Protein AF-C3YWH2-F1 (afdb_monomer)

Radius of gyration: 11.74 Å; Cα contacts (8 Å, |Δi|>4): 277; chains: 1; bounding box: 30×27×30 Å

Organism: Branchiostoma floridae (NCBI:txid7739)

Sequence (101 aa):
IRLVDGSGGHEGRVEILRNGEWGTICDDSWNLPDAVVACRQLGLPGAVQATHAAHFGQGTGPIWMTEVLCTGTELSLPSCDFTGPNECGHNEDAGVVCVGE

Secondary structure (DSSP, 8-state):
-EEES-SSTTEEEEEEEETTEEEEEB-TT--HHHHHHHHHHTT-S-EEEEE-TTTT----S-EEEEEEE--S--SSGGGSEEE-S-S--GGGB-EEEE---

Mean predicted aligned error: 2.61 Å

Nearest PDB structures (foldseek):
  7c00-assembly1_A  TM=9.813E-01  e=1.057E-15  Homo sapiens
  1by2-assembly1_A  TM=9.833E-01  e=1.116E-14  Homo sapiens
  8wzs-assembly1_A  TM=9.782E-01  e=6.125E-14  Homo sapiens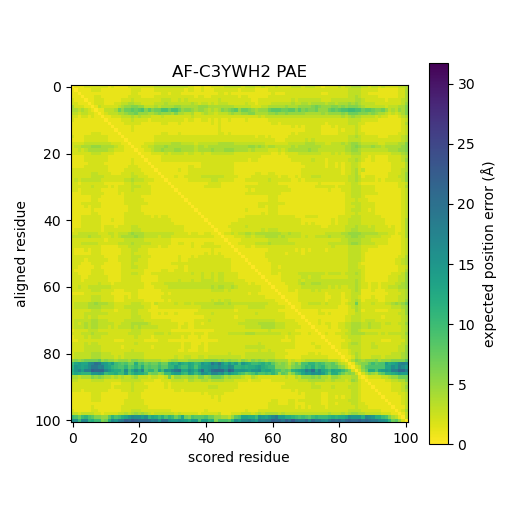
  6san-assembly1_B  TM=9.771E-01  e=5.737E-14  Homo sapiens
  8j8t-assembly2_B  TM=9.786E-01  e=6.540E-14  Homo sapiens

pLDDT: mean 95.89, std 5.8, range [59.12, 98.81]

Structure (mmCIF, N/CA/C/O backbone):
data_AF-C3YWH2-F1
#
_entry.id   AF-C3YWH2-F1
#
loop_
_atom_site.group_PDB
_atom_site.id
_atom_site.type_symbol
_atom_site.label_atom_id
_atom_site.label_alt_id
_atom_site.label_comp_id
_atom_site.label_asym_id
_atom_site.label_entity_id
_atom_site.label_seq_id
_atom_site.pdbx_PDB_ins_code
_atom_site.Cartn_x
_atom_site.Cartn_y
_atom_site.Cartn_z
_atom_site.occupancy
_atom_site.B_iso_or_equiv
_atom_site.auth_seq_id
_atom_site.auth_comp_id
_atom_site.auth_asym_id
_atom_site.auth_atom_id
_atom_site.pdbx_PDB_model_num
ATOM 1 N N . ILE A 1 1 ? -7.208 1.728 -5.363 1.00 97.25 1 ILE A N 1
ATOM 2 C CA . ILE A 1 1 ? -6.555 0.461 -4.957 1.00 97.25 1 ILE A CA 1
ATOM 3 C C . ILE A 1 1 ? -7.633 -0.564 -4.629 1.00 97.25 1 ILE A C 1
ATOM 5 O O . ILE A 1 1 ? -8.798 -0.174 -4.573 1.00 97.25 1 ILE A O 1
ATOM 9 N N . ARG A 1 2 ? -7.276 -1.834 -4.445 1.00 97.94 2 ARG A N 1
ATOM 10 C CA . ARG A 1 2 ? -8.171 -2.881 -3.931 1.00 97.94 2 ARG A CA 1
ATOM 11 C C . ARG A 1 2 ? -7.422 -3.771 -2.940 1.00 97.94 2 ARG A C 1
ATOM 13 O O . ARG A 1 2 ? -6.197 -3.840 -3.012 1.00 97.94 2 ARG A O 1
ATOM 20 N N . LEU A 1 3 ? -8.171 -4.437 -2.064 1.00 98.38 3 LEU A N 1
ATOM 21 C CA . LEU A 1 3 ? -7.662 -5.508 -1.206 1.00 98.38 3 LEU A CA 1
ATOM 22 C C . LEU A 1 3 ? -8.074 -6.852 -1.802 1.00 98.38 3 LEU A C 1
ATOM 24 O O . LEU A 1 3 ? -9.212 -6.996 -2.256 1.00 98.38 3 LEU A O 1
ATOM 28 N N . VAL A 1 4 ? -7.146 -7.803 -1.843 1.00 98.50 4 VAL A N 1
ATOM 29 C CA . VAL A 1 4 ? -7.354 -9.126 -2.451 1.00 98.50 4 VAL A CA 1
ATOM 30 C C . VAL A 1 4 ? -6.945 -10.220 -1.466 1.00 98.50 4 VAL A C 1
ATOM 32 O O . VAL A 1 4 ? -6.032 -10.021 -0.667 1.00 98.50 4 VAL A O 1
ATOM 35 N N . ASP A 1 5 ? -7.644 -11.357 -1.519 1.00 97.88 5 ASP A N 1
ATOM 36 C CA . ASP A 1 5 ? -7.355 -12.586 -0.759 1.00 97.88 5 ASP A CA 1
ATOM 37 C C . ASP A 1 5 ? -7.379 -12.452 0.781 1.00 97.88 5 ASP A C 1
ATOM 39 O O . ASP A 1 5 ? -6.912 -13.332 1.504 1.00 97.88 5 ASP A O 1
ATOM 43 N N . GLY A 1 6 ? -7.980 -11.377 1.298 1.00 96.12 6 GLY A N 1
ATOM 44 C CA . GLY A 1 6 ? -8.367 -11.264 2.705 1.00 96.12 6 GLY A CA 1
ATOM 45 C C . GLY A 1 6 ? -9.647 -12.040 3.030 1.00 96.12 6 GLY A C 1
ATOM 46 O O . GLY A 1 6 ? -10.424 -12.394 2.140 1.00 96.12 6 GLY A O 1
ATOM 47 N N . SER A 1 7 ? -9.913 -12.280 4.319 1.00 94.19 7 SER A N 1
ATOM 48 C CA . SER A 1 7 ? -11.135 -12.979 4.753 1.00 94.19 7 SER A CA 1
ATOM 49 C C . SER A 1 7 ? -12.394 -12.096 4.732 1.00 94.19 7 SER A C 1
ATOM 51 O O . SER A 1 7 ? -13.513 -12.600 4.850 1.00 94.19 7 SER A O 1
ATOM 53 N N . GLY A 1 8 ? -12.231 -10.782 4.533 1.00 91.56 8 GLY A N 1
ATOM 54 C CA . GLY A 1 8 ? -13.309 -9.800 4.445 1.00 91.56 8 GLY A CA 1
ATOM 55 C C . GLY A 1 8 ? -12.868 -8.488 3.789 1.00 91.56 8 GLY A C 1
ATOM 56 O O . GLY A 1 8 ? -11.746 -8.356 3.318 1.00 91.56 8 GLY A O 1
ATOM 57 N N . GLY A 1 9 ? -13.755 -7.488 3.771 1.00 92.31 9 GLY A N 1
ATOM 58 C CA . GLY A 1 9 ? -13.520 -6.205 3.082 1.00 92.31 9 GLY A CA 1
ATOM 59 C C . GLY A 1 9 ? -12.535 -5.241 3.759 1.00 92.31 9 GLY A C 1
ATOM 60 O O . GLY A 1 9 ? -12.333 -4.141 3.254 1.00 92.31 9 GLY A O 1
ATOM 61 N N . HIS A 1 10 ? -11.946 -5.633 4.890 1.00 97.12 10 HIS A N 1
ATOM 62 C CA . HIS A 1 10 ? -11.068 -4.788 5.706 1.00 97.12 10 HIS A CA 1
ATOM 63 C C . HIS A 1 10 ? -9.624 -5.283 5.728 1.00 97.12 10 HIS A C 1
ATOM 65 O O . HIS A 1 10 ? -8.818 -4.754 6.477 1.00 97.12 10 HIS A O 1
ATOM 71 N N . GLU A 1 11 ? -9.273 -6.299 4.950 1.00 98.38 11 GLU A N 1
ATOM 72 C CA . GLU A 1 11 ? -7.915 -6.829 4.931 1.00 98.38 11 GLU A CA 1
ATOM 73 C C . GLU A 1 11 ? -7.594 -7.458 3.579 1.00 98.38 11 GLU A C 1
ATOM 75 O O . GLU A 1 11 ? -8.495 -7.805 2.812 1.00 98.38 11 GLU A O 1
ATOM 80 N N . GLY A 1 12 ? -6.308 -7.581 3.274 1.00 98.62 12 GLY A N 1
ATOM 81 C CA . GLY A 1 12 ? -5.845 -8.245 2.063 1.00 98.62 12 GLY A CA 1
ATOM 82 C C . GLY A 1 12 ? -4.534 -7.684 1.531 1.00 98.62 12 GLY A C 1
ATOM 83 O O . GLY A 1 12 ? -4.012 -6.672 2.013 1.00 98.62 12 GLY A O 1
ATOM 84 N N . ARG A 1 13 ? -4.020 -8.339 0.490 1.00 98.81 13 ARG A N 1
ATOM 85 C CA . ARG A 1 13 ? -2.911 -7.839 -0.329 1.00 98.81 13 ARG A CA 1
ATOM 86 C C . ARG A 1 13 ? -3.331 -6.536 -0.999 1.00 98.81 13 ARG A C 1
ATOM 88 O O . ARG A 1 13 ? -4.440 -6.447 -1.533 1.00 98.81 13 ARG A O 1
ATOM 95 N N . VAL A 1 14 ? -2.452 -5.537 -0.985 1.00 98.62 14 VAL A N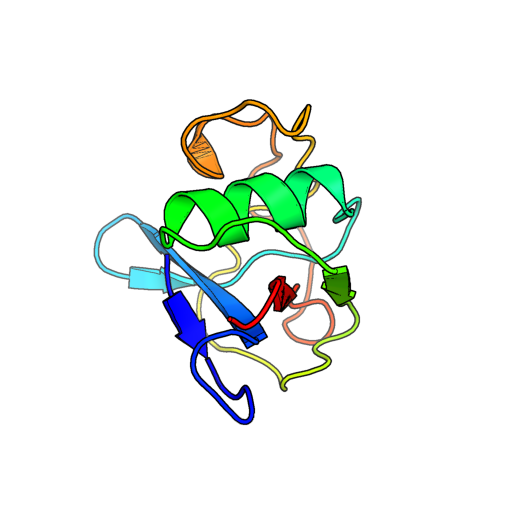 1
ATOM 96 C CA . VAL A 1 14 ? -2.731 -4.245 -1.614 1.00 98.62 14 VAL A CA 1
ATOM 97 C C . VAL A 1 14 ? -2.368 -4.304 -3.089 1.00 98.62 14 VAL A C 1
ATOM 99 O O . VAL A 1 14 ? -1.218 -4.526 -3.456 1.00 98.62 14 VAL A O 1
ATOM 102 N N . GLU A 1 15 ? -3.352 -4.044 -3.945 1.00 98.56 15 GLU A N 1
ATOM 103 C CA . GLU A 1 15 ? -3.136 -3.916 -5.384 1.00 98.56 15 GLU A CA 1
ATOM 104 C C . GLU A 1 15 ? -3.542 -2.528 -5.885 1.00 98.56 15 GLU A C 1
ATOM 106 O O . GLU A 1 15 ? -4.547 -1.934 -5.461 1.00 98.56 15 GLU A O 1
ATOM 111 N N . ILE A 1 16 ? -2.768 -2.007 -6.835 1.00 97.06 16 ILE A N 1
ATOM 112 C CA . ILE A 1 16 ? -2.972 -0.700 -7.453 1.00 97.06 16 ILE A CA 1
ATOM 113 C C . ILE A 1 16 ? -3.118 -0.823 -8.970 1.00 97.06 16 ILE A C 1
ATOM 115 O O . ILE A 1 16 ? -2.398 -1.568 -9.629 1.00 97.06 16 ILE A O 1
ATOM 119 N N . LEU A 1 17 ? -4.082 -0.082 -9.523 1.00 96.12 17 LEU A N 1
ATOM 120 C CA . LEU A 1 17 ? -4.314 -0.000 -10.960 1.00 96.12 17 LEU A CA 1
ATOM 121 C C . LEU A 1 17 ? -3.472 1.139 -11.536 1.00 96.12 17 LEU A C 1
ATOM 123 O O . LEU A 1 17 ? -3.712 2.307 -11.215 1.00 96.12 17 LEU A O 1
ATOM 127 N N . ARG A 1 18 ? -2.526 0.814 -12.416 1.00 92.88 18 ARG A N 1
ATOM 128 C CA . ARG A 1 18 ? -1.696 1.789 -13.130 1.00 92.88 18 ARG A CA 1
ATOM 129 C C . ARG A 1 18 ? -1.616 1.395 -14.597 1.00 92.88 18 ARG A C 1
ATOM 131 O O . ARG A 1 18 ? -1.446 0.230 -14.920 1.00 92.88 18 ARG A O 1
ATOM 138 N N . ASN A 1 19 ? -1.787 2.362 -15.496 1.00 91.88 19 ASN A N 1
ATOM 139 C CA . ASN A 1 19 ? -1.750 2.134 -16.948 1.00 91.88 19 ASN A CA 1
ATOM 140 C C . ASN A 1 19 ? -2.706 1.027 -17.449 1.00 91.88 19 ASN A C 1
ATOM 142 O O . ASN A 1 19 ? -2.427 0.369 -18.445 1.00 91.88 19 ASN A O 1
ATOM 146 N N . GLY A 1 20 ? -3.845 0.834 -16.773 1.00 95.81 20 GLY A N 1
ATOM 147 C CA . GLY A 1 20 ? -4.836 -0.186 -17.133 1.00 95.81 20 GLY A CA 1
ATOM 148 C C . GLY A 1 20 ? -4.527 -1.599 -16.627 1.00 95.81 20 GLY A C 1
ATOM 149 O O . GLY A 1 20 ? -5.319 -2.501 -16.886 1.00 95.81 20 GLY A O 1
ATOM 150 N N . GLU A 1 21 ? -3.441 -1.790 -15.876 1.00 96.81 21 GLU A N 1
ATOM 151 C CA . GLU A 1 21 ? -3.025 -3.082 -15.332 1.00 96.81 21 GLU A CA 1
ATOM 152 C C . GLU A 1 21 ? -2.924 -3.038 -13.800 1.00 96.81 21 GLU A C 1
ATOM 154 O O . GLU A 1 21 ? -2.448 -2.065 -13.203 1.00 96.81 21 GLU A O 1
ATOM 159 N N . TRP A 1 22 ? -3.429 -4.088 -13.153 1.00 98.00 22 TRP A N 1
ATOM 160 C CA . TRP A 1 22 ? -3.292 -4.266 -11.711 1.00 98.00 22 TRP A CA 1
ATOM 161 C C . TRP A 1 22 ? -1.906 -4.807 -11.395 1.00 98.00 22 TRP A C 1
ATOM 163 O O . TRP A 1 22 ? -1.440 -5.730 -12.053 1.00 98.00 22 TRP A O 1
ATOM 173 N N . GLY A 1 23 ? -1.281 -4.242 -10.374 1.00 97.12 23 GLY A N 1
ATOM 174 C CA . GLY A 1 23 ? -0.022 -4.732 -9.837 1.00 97.12 23 GLY A CA 1
ATOM 175 C C . GLY A 1 23 ? 0.038 -4.564 -8.329 1.00 97.12 23 GLY A C 1
ATOM 176 O O . GLY A 1 23 ? -0.836 -3.926 -7.729 1.00 97.12 23 GLY A O 1
ATOM 177 N N . THR A 1 24 ? 1.062 -5.151 -7.729 1.00 97.94 24 THR A N 1
ATOM 178 C CA . THR A 1 24 ? 1.249 -5.209 -6.279 1.00 97.94 24 THR A CA 1
ATOM 179 C C . THR A 1 24 ? 2.205 -4.118 -5.796 1.00 97.94 24 THR A C 1
ATOM 181 O O . THR A 1 24 ? 2.689 -3.289 -6.577 1.00 97.94 24 THR A O 1
ATOM 184 N N . ILE A 1 25 ? 2.418 -4.080 -4.485 1.00 97.75 25 ILE A N 1
ATOM 185 C CA . ILE A 1 25 ? 3.342 -3.177 -3.800 1.00 97.75 25 ILE A CA 1
ATOM 186 C C . ILE A 1 25 ? 4.322 -4.052 -3.026 1.00 97.75 25 ILE A C 1
ATOM 188 O O . ILE A 1 25 ? 3.881 -4.995 -2.373 1.00 97.75 25 ILE A O 1
ATOM 192 N N . CYS A 1 26 ? 5.617 -3.756 -3.108 1.00 97.69 26 CYS A N 1
ATOM 193 C CA . CYS A 1 26 ? 6.619 -4.467 -2.322 1.00 97.69 26 CYS A CA 1
ATOM 194 C C . CYS A 1 26 ? 6.575 -4.040 -0.849 1.00 97.69 26 CYS A C 1
ATOM 196 O O . CYS A 1 26 ? 6.296 -2.882 -0.535 1.00 97.69 26 CYS A O 1
ATOM 198 N N . ASP A 1 27 ? 6.858 -4.976 0.049 1.00 97.56 27 ASP A N 1
ATOM 199 C CA . ASP A 1 27 ? 6.837 -4.774 1.492 1.00 97.56 27 ASP A CA 1
ATOM 200 C C . ASP A 1 27 ? 8.112 -4.131 2.075 1.00 97.56 27 ASP A C 1
ATOM 202 O O . ASP A 1 27 ? 8.140 -3.794 3.264 1.00 97.56 27 ASP A O 1
ATOM 206 N N . ASP A 1 28 ? 9.123 -3.877 1.238 1.00 95.94 28 ASP A N 1
ATOM 207 C CA . ASP A 1 28 ? 10.307 -3.094 1.590 1.00 95.94 28 ASP A CA 1
ATOM 208 C C . ASP A 1 28 ? 9.906 -1.699 2.085 1.00 95.94 28 ASP A C 1
ATOM 210 O O . ASP A 1 28 ? 9.278 -0.908 1.377 1.00 95.94 28 ASP A O 1
ATOM 214 N N . SER A 1 29 ? 10.302 -1.385 3.320 1.00 96.12 29 SER A N 1
ATOM 215 C CA . SER A 1 29 ? 9.916 -0.177 4.073 1.00 96.12 29 SER A CA 1
ATOM 216 C C . SER A 1 29 ? 8.416 -0.003 4.343 1.00 96.12 29 SER A C 1
ATOM 218 O O . SER A 1 29 ? 8.057 0.951 5.035 1.00 96.12 29 SER A O 1
ATOM 220 N N . TRP A 1 30 ? 7.563 -0.928 3.890 1.00 98.31 30 TRP A N 1
ATOM 221 C CA . TRP A 1 30 ? 6.117 -0.876 4.091 1.00 98.31 30 TRP A CA 1
ATOM 222 C C . TRP A 1 30 ? 5.781 -0.880 5.579 1.00 98.31 30 TRP A C 1
ATOM 224 O O . TRP A 1 30 ? 6.187 -1.759 6.331 1.00 98.31 30 TRP A O 1
ATOM 234 N N . ASN A 1 31 ? 5.056 0.118 6.053 1.00 98.56 31 ASN A N 1
ATOM 235 C CA . ASN A 1 31 ? 4.838 0.320 7.477 1.00 98.56 31 ASN A CA 1
ATOM 236 C C . ASN A 1 31 ? 3.425 0.837 7.774 1.00 98.56 31 ASN A C 1
ATOM 238 O O . ASN A 1 31 ? 2.558 0.953 6.905 1.00 98.56 31 ASN A O 1
ATOM 242 N N . LEU A 1 32 ? 3.150 1.079 9.059 1.00 98.69 32 LEU A N 1
ATOM 243 C CA . LEU A 1 32 ? 1.811 1.445 9.513 1.00 98.69 32 LEU A CA 1
ATOM 244 C C . LEU A 1 32 ? 1.297 2.762 8.888 1.00 98.69 32 LEU A C 1
ATOM 246 O O . LEU A 1 32 ? 0.147 2.765 8.454 1.00 98.69 32 LEU A O 1
ATOM 250 N N . PRO A 1 33 ? 2.076 3.859 8.804 1.00 98.75 33 PRO A N 1
ATOM 251 C CA . PRO A 1 33 ? 1.719 5.028 7.995 1.00 98.75 33 PRO A CA 1
ATOM 252 C C . PRO A 1 33 ? 1.262 4.714 6.562 1.00 98.75 33 PRO A C 1
ATOM 254 O O . PRO A 1 33 ? 0.227 5.235 6.138 1.00 98.75 33 PRO A O 1
ATOM 257 N N . ASP A 1 34 ? 1.958 3.830 5.846 1.00 98.75 34 ASP A N 1
ATOM 258 C CA . ASP A 1 34 ? 1.573 3.434 4.482 1.00 98.75 34 ASP A CA 1
ATOM 259 C C . ASP A 1 34 ? 0.235 2.692 4.480 1.00 98.75 34 ASP A C 1
ATOM 261 O O . ASP A 1 34 ? -0.684 3.015 3.720 1.00 98.75 34 ASP A O 1
ATOM 265 N N . ALA A 1 35 ? 0.079 1.749 5.412 1.00 98.69 35 ALA A N 1
ATOM 266 C CA . ALA A 1 35 ? -1.167 1.021 5.602 1.00 98.69 35 ALA A CA 1
ATOM 267 C C . ALA A 1 35 ? -2.336 1.959 5.953 1.00 98.69 35 ALA A C 1
ATOM 269 O O . ALA A 1 35 ? -3.447 1.775 5.454 1.00 98.69 35 ALA A O 1
ATOM 270 N N . VAL A 1 36 ? -2.104 2.996 6.766 1.00 98.69 36 VAL A N 1
ATOM 271 C CA 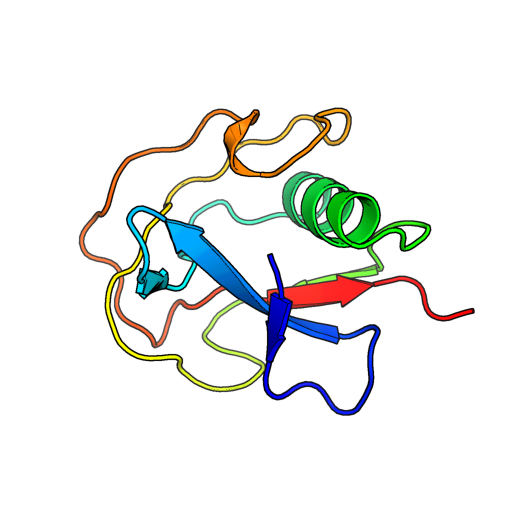. VAL A 1 36 ? -3.113 4.011 7.108 1.00 98.69 36 VAL A CA 1
ATOM 272 C C . VAL A 1 36 ? -3.576 4.752 5.857 1.00 98.69 36 VAL A C 1
ATOM 274 O O . VAL A 1 36 ? -4.785 4.913 5.670 1.00 98.69 36 VAL A O 1
ATOM 277 N N . VAL A 1 37 ? -2.654 5.172 4.986 1.00 98.75 37 VAL A N 1
ATOM 278 C CA . VAL A 1 37 ? -3.005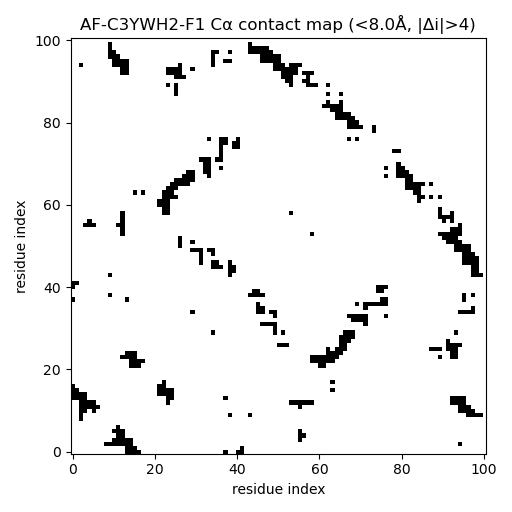 5.816 3.709 1.00 98.75 37 VAL A CA 1
ATOM 279 C C . VAL A 1 37 ? -3.790 4.854 2.820 1.00 98.75 37 VAL A C 1
ATOM 2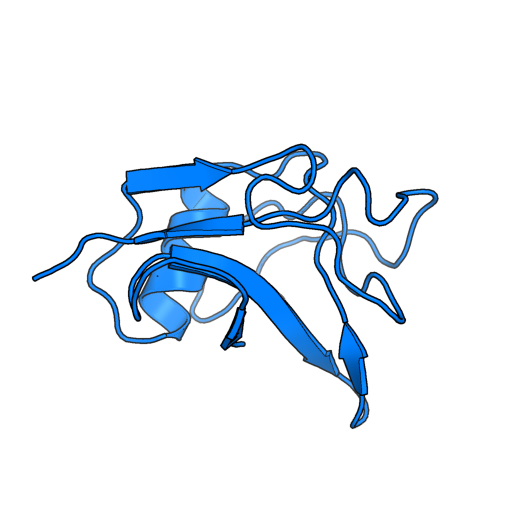81 O O . VAL A 1 37 ? -4.820 5.249 2.273 1.00 98.75 37 VAL A O 1
ATOM 284 N N . ALA A 1 38 ? -3.378 3.586 2.723 1.00 98.50 38 ALA A N 1
ATOM 285 C CA . ALA A 1 38 ? -4.094 2.569 1.952 1.00 98.50 38 ALA A CA 1
ATOM 286 C C . ALA A 1 38 ? -5.541 2.380 2.450 1.00 98.50 38 ALA A C 1
ATOM 288 O O . ALA A 1 38 ? -6.493 2.497 1.676 1.00 98.50 38 ALA A O 1
ATOM 289 N N . CYS A 1 39 ? -5.733 2.155 3.750 1.00 98.50 39 CYS A N 1
ATOM 290 C CA . CYS A 1 39 ? -7.061 1.966 4.334 1.00 98.50 39 CYS A CA 1
ATOM 291 C C . CYS A 1 39 ? -7.942 3.212 4.159 1.00 98.50 39 CYS A C 1
ATOM 293 O O . CYS A 1 39 ? -9.089 3.105 3.724 1.00 98.50 39 CYS A O 1
ATOM 295 N N . ARG A 1 40 ? -7.400 4.413 4.395 1.00 97.94 40 ARG A N 1
ATOM 296 C CA . ARG A 1 40 ? -8.140 5.670 4.194 1.00 97.94 40 ARG A CA 1
ATOM 297 C C . ARG A 1 40 ? -8.501 5.910 2.732 1.00 97.94 40 ARG A C 1
ATOM 299 O O . ARG A 1 40 ? -9.602 6.381 2.455 1.00 97.94 40 ARG A O 1
ATOM 306 N N . GLN A 1 41 ? -7.623 5.554 1.796 1.00 98.00 41 GLN A N 1
ATOM 307 C CA . GLN A 1 41 ? -7.899 5.632 0.359 1.00 98.00 41 GLN A CA 1
ATOM 308 C C . GLN A 1 41 ? -9.080 4.732 -0.053 1.00 98.00 41 GLN A C 1
ATOM 310 O O . GLN A 1 41 ? -9.774 5.036 -1.024 1.00 98.00 41 GLN A O 1
ATOM 315 N N . LEU A 1 42 ? -9.325 3.645 0.682 1.00 97.06 42 LEU A N 1
ATOM 316 C CA . LEU A 1 42 ? -10.477 2.752 0.511 1.00 97.06 42 LEU A CA 1
ATOM 317 C C . LEU A 1 42 ? -11.738 3.228 1.253 1.00 97.06 42 LEU A C 1
ATOM 319 O O . LEU A 1 42 ? -12.770 2.568 1.173 1.00 97.06 42 LEU A O 1
ATOM 323 N N . GLY A 1 43 ? -11.677 4.363 1.955 1.00 96.75 43 GLY A N 1
ATOM 324 C CA . GLY A 1 43 ? -12.778 4.883 2.767 1.00 96.75 43 GLY A CA 1
ATOM 325 C C . GLY A 1 43 ? -12.895 4.239 4.150 1.00 96.75 43 GLY A C 1
ATOM 326 O O . GLY A 1 43 ? -13.909 4.435 4.812 1.00 96.75 43 GLY A O 1
ATOM 327 N N . LEU A 1 44 ? -11.881 3.490 4.592 1.00 96.50 44 LEU A N 1
ATOM 328 C CA . LEU A 1 44 ? -11.850 2.857 5.911 1.00 96.50 44 LEU A CA 1
ATOM 329 C C . LEU A 1 44 ? -11.205 3.792 6.955 1.00 96.50 44 LEU A C 1
ATOM 331 O O . LEU A 1 44 ? -10.361 4.619 6.592 1.00 96.50 44 LEU A O 1
ATOM 335 N N . PRO A 1 45 ? -11.547 3.674 8.254 1.00 95.62 45 PRO A N 1
ATOM 336 C CA . PRO A 1 45 ? -11.117 4.637 9.277 1.00 95.62 45 PRO A CA 1
ATOM 337 C C . PRO A 1 45 ? -9.596 4.734 9.481 1.00 95.62 45 PRO A C 1
ATOM 339 O O . PRO A 1 45 ? -9.083 5.782 9.872 1.00 95.62 45 PRO A O 1
ATOM 342 N N . GLY A 1 46 ? -8.865 3.649 9.222 1.00 96.62 46 GLY A N 1
ATOM 343 C CA . GLY A 1 46 ? -7.417 3.569 9.394 1.00 96.62 46 GLY A CA 1
ATOM 344 C C . GLY A 1 46 ? -6.913 2.132 9.311 1.00 96.62 46 GLY A C 1
ATOM 345 O O . GLY A 1 46 ? -7.661 1.232 8.924 1.00 96.62 46 GLY A O 1
ATOM 346 N N . ALA A 1 47 ? -5.653 1.922 9.692 1.00 98.19 47 ALA A N 1
ATOM 347 C CA . ALA A 1 47 ? -5.009 0.612 9.701 1.00 98.19 47 ALA A CA 1
ATOM 348 C C . ALA A 1 47 ? -4.702 0.126 11.118 1.00 98.19 47 ALA A C 1
ATOM 350 O O . ALA A 1 47 ? -4.320 0.907 11.988 1.00 98.19 47 ALA A O 1
ATOM 351 N N . VAL A 1 48 ? -4.844 -1.182 11.317 1.00 97.88 48 VAL A N 1
ATOM 352 C CA . VAL A 1 48 ? -4.365 -1.915 12.494 1.00 97.88 48 VAL A CA 1
ATOM 353 C C . VAL A 1 48 ? -2.961 -2.452 12.231 1.00 97.88 48 VAL A C 1
ATOM 355 O O . VAL A 1 48 ? -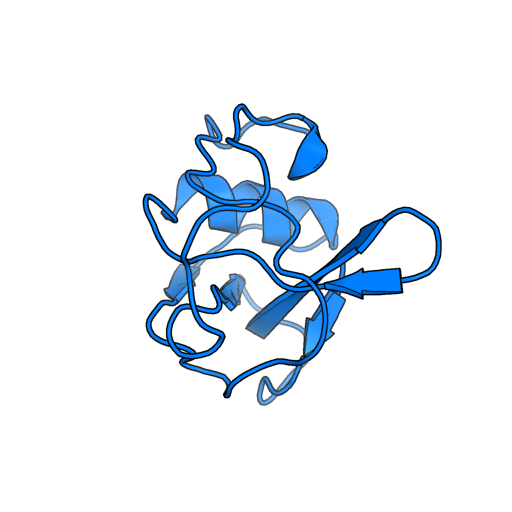2.115 -2.419 13.122 1.00 97.88 48 VAL A O 1
ATOM 358 N N . GLN A 1 49 ? -2.702 -2.935 11.011 1.00 98.38 49 GLN A N 1
ATOM 359 C CA . GLN A 1 49 ? -1.448 -3.601 10.679 1.00 98.38 49 GLN A CA 1
ATOM 360 C C . GLN A 1 49 ? -1.053 -3.404 9.210 1.00 98.38 49 GLN A C 1
ATOM 362 O O . GLN A 1 49 ? -1.891 -3.466 8.311 1.00 98.38 49 GLN A O 1
ATOM 367 N N . ALA A 1 50 ? 0.250 -3.228 8.990 1.00 98.75 50 ALA A N 1
ATOM 368 C CA . ALA A 1 50 ? 0.919 -3.435 7.712 1.00 98.75 50 ALA A CA 1
ATOM 369 C C . ALA A 1 50 ? 1.427 -4.886 7.670 1.00 98.75 50 ALA A C 1
ATOM 371 O O . ALA A 1 50 ? 2.106 -5.328 8.600 1.00 98.75 50 ALA A O 1
ATOM 372 N N . THR A 1 51 ? 1.044 -5.662 6.657 1.00 98.69 51 THR A N 1
ATOM 373 C CA . THR A 1 51 ? 1.463 -7.066 6.523 1.00 98.69 51 THR A CA 1
ATOM 374 C C . THR A 1 51 ? 2.514 -7.215 5.433 1.00 98.69 51 THR A C 1
ATOM 376 O O . THR A 1 51 ? 2.450 -6.526 4.418 1.00 98.69 51 THR A O 1
ATOM 379 N N . HIS A 1 52 ? 3.420 -8.167 5.631 1.00 98.62 52 HIS A N 1
ATOM 380 C CA . HIS A 1 52 ? 4.587 -8.425 4.787 1.00 98.62 52 HIS A CA 1
ATOM 381 C C . HIS A 1 52 ? 4.621 -9.895 4.355 1.00 98.62 52 HIS A C 1
ATOM 383 O O . HIS A 1 52 ? 3.793 -10.698 4.797 1.00 98.62 52 HIS A O 1
ATOM 389 N N . ALA A 1 53 ? 5.617 -10.252 3.556 1.00 98.25 53 ALA A N 1
ATOM 390 C CA . ALA A 1 53 ? 5.947 -11.588 3.096 1.00 98.25 53 ALA A CA 1
ATOM 391 C C . ALA A 1 53 ? 4.755 -12.302 2.444 1.00 98.25 53 ALA A C 1
ATOM 393 O O . ALA A 1 53 ? 4.480 -13.466 2.747 1.00 98.25 53 ALA A O 1
ATOM 394 N N . ALA A 1 54 ? 4.001 -11.574 1.609 1.00 98.31 54 ALA A N 1
ATOM 395 C CA . ALA A 1 54 ? 2.805 -12.076 0.941 1.00 98.31 54 ALA A CA 1
ATOM 396 C C . ALA A 1 54 ? 1.817 -12.748 1.914 1.00 98.31 54 ALA A C 1
ATOM 398 O O . ALA A 1 54 ? 1.301 -13.833 1.645 1.00 98.31 54 ALA A O 1
ATOM 399 N N . HIS A 1 55 ? 1.556 -12.115 3.065 1.00 98.69 55 HIS A N 1
ATOM 400 C CA . HIS A 1 55 ? 0.698 -12.659 4.128 1.00 98.69 55 HIS A CA 1
ATOM 401 C C . HIS A 1 55 ? -0.670 -13.153 3.627 1.00 98.69 55 H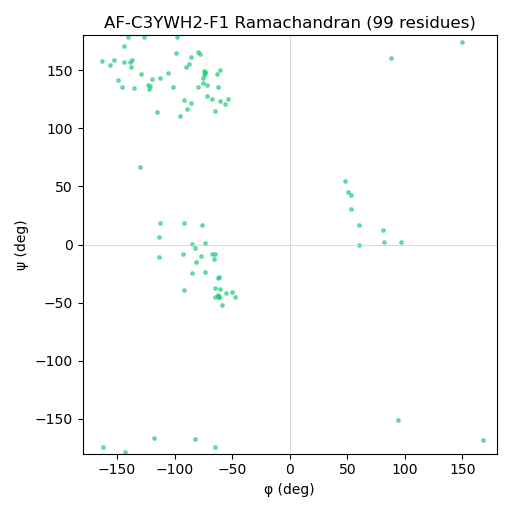IS A C 1
ATOM 403 O O . HIS A 1 55 ? -1.141 -14.209 4.041 1.00 98.69 55 HIS A O 1
ATOM 409 N N . PHE A 1 56 ? -1.283 -12.407 2.704 1.00 98.56 56 PHE A N 1
ATOM 410 C CA . PHE A 1 56 ? -2.561 -12.747 2.066 1.00 98.56 56 PHE A CA 1
ATOM 411 C C . PHE A 1 56 ? -2.385 -13.532 0.756 1.00 98.56 56 PHE A C 1
ATOM 413 O O . PHE A 1 56 ? -3.282 -13.595 -0.074 1.00 98.56 56 PHE A O 1
ATOM 420 N N . GLY A 1 57 ? -1.219 -14.133 0.545 1.00 98.50 57 GLY A N 1
ATOM 421 C CA . GLY A 1 57 ? -0.844 -14.791 -0.696 1.00 98.50 57 GLY A CA 1
ATOM 422 C C . GLY A 1 57 ? -0.202 -13.845 -1.707 1.00 98.50 57 GLY A C 1
ATOM 423 O O . GLY A 1 57 ? -0.340 -12.621 -1.647 1.00 98.50 57 GLY A O 1
ATOM 424 N N . GLN A 1 58 ? 0.509 -14.457 -2.648 1.00 98.56 58 GLN A N 1
ATOM 425 C CA . GLN A 1 58 ? 1.226 -13.776 -3.718 1.00 98.56 58 GLN A CA 1
ATOM 426 C C . GLN A 1 58 ? 0.262 -13.272 -4.793 1.00 98.56 58 GLN A C 1
ATOM 428 O O . GLN A 1 58 ? -0.656 -13.986 -5.203 1.00 98.56 58 GLN A O 1
ATOM 433 N N . GLY A 1 59 ? 0.506 -12.066 -5.284 1.00 97.75 59 GLY A N 1
ATOM 434 C CA . GLY A 1 59 ? -0.116 -11.540 -6.483 1.00 97.75 59 GLY A CA 1
ATOM 435 C C . GLY A 1 59 ? 0.574 -12.022 -7.756 1.00 97.75 59 GLY A C 1
ATOM 436 O O . GLY A 1 59 ? 1.368 -12.966 -7.777 1.00 97.75 59 GLY A O 1
ATOM 437 N N . THR A 1 60 ? 0.219 -11.361 -8.851 1.00 96.44 60 THR A N 1
ATOM 438 C CA . THR A 1 60 ? 0.767 -11.609 -10.185 1.00 96.44 60 THR A CA 1
ATOM 439 C C . THR A 1 60 ? 0.895 -10.295 -10.940 1.00 96.44 60 THR A C 1
ATOM 441 O O . THR A 1 60 ? 0.105 -9.381 -10.701 1.00 96.44 60 THR A O 1
ATOM 444 N N . GLY A 1 61 ? 1.781 -10.252 -11.932 1.00 94.94 61 GLY A N 1
ATOM 445 C CA . GLY A 1 61 ? 1.936 -9.096 -12.811 1.00 94.94 61 GLY A CA 1
ATOM 446 C C . GLY A 1 61 ? 3.033 -8.151 -12.314 1.00 94.94 61 GLY A C 1
ATOM 447 O O . GLY A 1 61 ? 4.012 -8.611 -11.733 1.00 94.94 61 GLY A O 1
ATOM 448 N N . PRO A 1 62 ? 2.935 -6.843 -12.590 1.00 95.81 62 PRO A N 1
ATOM 449 C CA . PRO A 1 62 ? 3.955 -5.888 -12.182 1.00 95.81 62 PRO A CA 1
ATOM 450 C C . PRO A 1 62 ? 3.905 -5.595 -10.677 1.00 95.81 62 PRO A C 1
ATOM 452 O O . PRO A 1 62 ? 2.834 -5.540 -10.072 1.00 95.81 62 PRO A O 1
ATOM 455 N N . ILE A 1 63 ? 5.067 -5.295 -10.100 1.00 96.44 63 ILE A N 1
ATOM 456 C CA . ILE A 1 63 ? 5.183 -4.632 -8.798 1.00 96.44 63 ILE A CA 1
ATOM 457 C C . ILE A 1 63 ? 5.348 -3.138 -9.082 1.00 96.44 63 ILE A C 1
ATOM 459 O O . ILE A 1 63 ? 6.340 -2.708 -9.672 1.00 96.44 63 ILE A O 1
ATOM 463 N N . TRP A 1 64 ? 4.332 -2.339 -8.759 1.00 96.06 64 TRP A N 1
ATOM 464 C CA . TRP A 1 64 ? 4.257 -0.946 -9.216 1.00 96.06 64 TRP A CA 1
ATOM 465 C C . TRP A 1 64 ? 5.005 0.046 -8.335 1.00 96.06 64 TRP A C 1
ATOM 467 O O . TRP A 1 64 ? 5.317 1.149 -8.800 1.00 96.06 64 TRP A O 1
ATOM 477 N N . MET A 1 65 ? 5.198 -0.304 -7.068 1.00 95.69 65 MET A N 1
ATOM 478 C CA . MET A 1 65 ? 5.715 0.584 -6.035 1.00 95.69 65 MET A CA 1
ATOM 479 C C . MET A 1 65 ? 6.577 -0.219 -5.064 1.00 95.69 65 MET A C 1
ATOM 481 O O . MET A 1 65 ? 6.148 -1.284 -4.616 1.00 95.69 65 MET A O 1
ATOM 485 N N . THR A 1 66 ? 7.732 0.337 -4.709 1.00 95.38 66 THR A N 1
ATOM 486 C CA . THR A 1 66 ? 8.622 -0.195 -3.672 1.00 95.38 66 THR A CA 1
ATOM 487 C C . THR A 1 66 ? 9.148 0.942 -2.794 1.00 95.38 66 THR A C 1
ATOM 489 O O . THR A 1 66 ? 9.120 2.096 -3.221 1.00 95.38 66 THR A O 1
ATOM 492 N N . GLU A 1 67 ? 9.610 0.644 -1.574 1.00 95.19 67 GLU A N 1
ATOM 493 C CA . GLU A 1 67 ? 10.058 1.633 -0.585 1.00 95.19 67 GLU A CA 1
ATOM 494 C C . GLU A 1 67 ? 9.035 2.762 -0.439 1.00 95.19 67 GLU A C 1
ATOM 496 O O . GLU A 1 67 ? 9.338 3.932 -0.663 1.00 95.19 67 GLU A O 1
ATOM 501 N N . VAL A 1 68 ? 7.781 2.400 -0.158 1.00 97.19 68 VAL A N 1
ATOM 502 C CA . VAL A 1 68 ? 6.722 3.390 0.063 1.00 97.19 68 VAL A CA 1
ATOM 503 C C . VAL A 1 68 ? 6.971 4.063 1.412 1.00 97.19 68 VAL A C 1
ATOM 505 O O . VAL A 1 68 ? 7.190 3.389 2.412 1.00 97.19 68 VAL A O 1
ATOM 508 N N . LEU A 1 69 ? 6.996 5.395 1.416 1.00 97.56 69 LEU A N 1
ATOM 509 C CA . LEU A 1 69 ? 7.356 6.221 2.567 1.00 97.56 69 LEU A CA 1
ATOM 510 C C . LEU A 1 69 ? 6.292 7.298 2.797 1.00 97.56 69 LEU A C 1
ATOM 512 O O . LEU A 1 69 ? 6.523 8.496 2.619 1.00 97.56 69 LEU A O 1
ATOM 516 N N . CYS A 1 70 ? 5.095 6.873 3.178 1.00 98.38 70 CYS A N 1
ATOM 517 C CA . CYS A 1 70 ? 4.024 7.772 3.572 1.00 98.38 70 CYS A CA 1
ATOM 518 C C . CYS A 1 70 ? 4.288 8.385 4.957 1.00 98.38 70 CYS 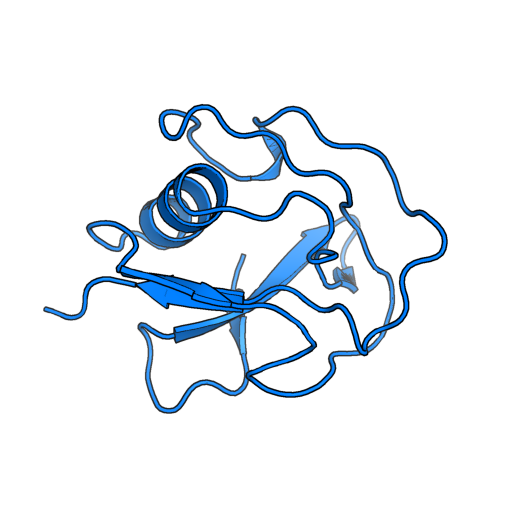A C 1
ATOM 520 O O . CYS A 1 70 ? 4.792 7.753 5.886 1.00 98.38 70 CYS A O 1
ATOM 522 N N . THR A 1 71 ? 3.836 9.620 5.142 1.00 97.88 71 THR A N 1
ATOM 523 C CA . THR A 1 71 ? 3.716 10.275 6.453 1.00 97.88 71 THR A CA 1
ATOM 524 C C . THR A 1 71 ? 2.446 9.860 7.203 1.00 97.88 71 THR A C 1
ATOM 526 O O . THR A 1 71 ? 2.329 10.109 8.403 1.00 97.88 71 THR A O 1
ATOM 529 N N . GLY A 1 72 ? 1.481 9.241 6.512 1.00 96.88 72 GLY A N 1
ATOM 530 C CA . GLY A 1 72 ? 0.180 8.826 7.052 1.00 96.88 72 GLY A CA 1
ATOM 531 C C . GLY A 1 72 ? -0.948 9.833 6.791 1.00 96.88 72 GLY A C 1
ATOM 532 O O . GLY A 1 72 ? -2.085 9.643 7.241 1.00 96.88 72 GLY A O 1
ATOM 533 N N . THR A 1 73 ? -0.650 10.929 6.091 1.00 97.62 73 THR A N 1
ATOM 534 C CA . THR A 1 73 ? -1.581 12.049 5.860 1.00 97.62 73 THR A CA 1
ATOM 535 C C . THR A 1 73 ? -1.985 12.218 4.401 1.00 97.62 73 THR A C 1
ATOM 537 O O . THR A 1 73 ? -2.927 12.955 4.103 1.00 97.62 73 THR A O 1
ATOM 540 N N . GLU A 1 74 ? -1.306 11.509 3.509 1.00 98.56 74 GLU A N 1
ATOM 541 C CA . GLU A 1 74 ? -1.511 11.521 2.075 1.00 98.56 74 GLU A CA 1
ATOM 542 C C . GLU A 1 74 ? -2.924 11.058 1.705 1.00 98.56 74 GLU A C 1
ATOM 544 O O . GLU A 1 74 ? -3.546 10.237 2.382 1.00 98.56 74 GLU A O 1
ATOM 549 N N . LEU A 1 75 ? -3.443 11.582 0.591 1.00 96.50 75 LEU A N 1
ATOM 550 C CA . LEU A 1 75 ? -4.772 11.208 0.093 1.00 96.50 75 LEU A CA 1
ATOM 551 C C . LEU A 1 75 ? -4.796 9.809 -0.537 1.00 96.50 75 LEU A C 1
ATOM 553 O O . LEU A 1 75 ? -5.860 9.204 -0.658 1.00 96.50 75 LEU A O 1
ATOM 557 N N . SER A 1 76 ? -3.645 9.325 -1.005 1.00 97.75 76 SER A N 1
ATOM 558 C CA . SER A 1 76 ? -3.517 8.045 -1.697 1.00 97.75 76 SER A CA 1
ATOM 559 C C . SER A 1 76 ? -2.066 7.581 -1.728 1.00 97.75 76 SER A C 1
ATOM 561 O O . SER A 1 76 ? -1.166 8.416 -1.663 1.00 97.75 76 SER A O 1
ATOM 563 N N . LEU A 1 77 ? -1.839 6.277 -1.908 1.00 97.81 77 LEU A N 1
ATOM 564 C CA . LEU A 1 77 ? -0.485 5.710 -1.977 1.00 97.81 77 LEU A CA 1
ATOM 565 C C . LEU A 1 77 ? 0.404 6.367 -3.053 1.00 97.81 77 LEU A C 1
ATOM 567 O O . LEU A 1 77 ? 1.545 6.690 -2.742 1.00 97.81 77 LEU A O 1
ATOM 571 N N . PRO A 1 78 ? -0.080 6.682 -4.277 1.00 95.88 78 PRO A N 1
ATOM 572 C CA . PRO A 1 78 ? 0.730 7.402 -5.269 1.00 95.88 78 PRO A CA 1
ATOM 573 C C . PRO A 1 78 ? 1.125 8.834 -4.891 1.00 95.88 78 PRO A C 1
ATOM 575 O O . PRO A 1 78 ? 1.842 9.472 -5.656 1.00 95.88 78 PRO A O 1
ATOM 578 N N . SER A 1 79 ? 0.591 9.378 -3.794 1.00 97.44 79 SER A N 1
ATOM 579 C CA . SER A 1 79 ? 0.955 10.699 -3.271 1.00 97.44 79 SER A CA 1
ATOM 580 C C . SER A 1 79 ? 2.069 10.641 -2.223 1.00 97.44 79 SER A C 1
ATOM 582 O O . SER A 1 79 ? 2.536 11.701 -1.818 1.00 97.44 79 SER A O 1
ATOM 584 N N . CYS A 1 80 ? 2.463 9.447 -1.778 1.00 97.25 80 CYS A N 1
ATOM 585 C CA . CYS A 1 80 ? 3.630 9.251 -0.925 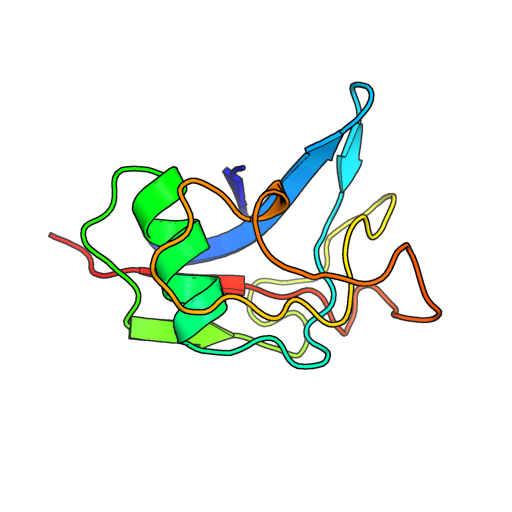1.00 97.25 80 CYS A CA 1
ATOM 586 C C . CYS A 1 80 ? 4.912 9.282 -1.765 1.00 97.25 80 CYS A C 1
ATOM 588 O O . CYS A 1 80 ? 4.856 9.146 -2.990 1.00 97.25 80 CYS A O 1
ATOM 590 N N . ASP A 1 81 ? 6.064 9.411 -1.110 1.00 96.88 81 ASP A N 1
ATOM 591 C CA . ASP A 1 81 ? 7.333 9.094 -1.758 1.00 96.88 81 ASP A CA 1
ATOM 592 C C . ASP A 1 81 ? 7.440 7.572 -1.910 1.00 96.88 81 ASP A C 1
ATOM 594 O O . ASP A 1 81 ? 7.057 6.814 -1.019 1.00 96.88 81 ASP A O 1
ATOM 598 N N . PHE A 1 82 ? 7.903 7.117 -3.070 1.00 95.12 82 PHE A N 1
ATOM 599 C CA . PHE A 1 82 ? 8.166 5.708 -3.345 1.00 95.12 82 PHE A CA 1
ATOM 600 C C . PHE A 1 82 ? 9.189 5.586 -4.471 1.00 95.12 82 PHE A C 1
ATOM 602 O O . PHE A 1 82 ? 9.317 6.470 -5.327 1.00 95.12 82 PHE A O 1
ATOM 609 N N . THR A 1 83 ? 9.905 4.471 -4.497 1.00 90.69 83 THR A N 1
ATOM 610 C CA . THR A 1 83 ? 10.761 4.105 -5.624 1.00 90.69 83 THR A CA 1
ATOM 611 C C . THR A 1 83 ? 9.963 3.336 -6.677 1.00 90.69 83 THR A C 1
ATOM 613 O O . THR A 1 83 ? 8.907 2.759 -6.414 1.00 90.69 83 THR A O 1
ATOM 616 N N . GLY A 1 84 ? 10.436 3.381 -7.925 1.00 77.38 84 GLY A N 1
ATOM 617 C CA . GLY A 1 84 ? 9.833 2.613 -9.014 1.00 77.38 84 GLY A CA 1
ATOM 618 C C . GLY A 1 84 ? 9.971 1.094 -8.820 1.00 77.38 84 GLY A C 1
ATOM 619 O O . GLY A 1 84 ? 10.486 0.646 -7.800 1.00 77.38 84 GLY A O 1
ATOM 620 N N . PRO A 1 85 ? 9.555 0.297 -9.819 1.00 73.88 85 PRO A N 1
ATOM 621 C CA . PRO A 1 85 ? 9.720 -1.154 -9.775 1.00 73.88 85 PRO A CA 1
ATOM 622 C C . PRO A 1 85 ? 11.189 -1.522 -9.510 1.00 73.88 85 PRO A C 1
ATOM 624 O O . PRO A 1 85 ? 12.072 -1.059 -10.238 1.00 73.88 85 PRO A O 1
ATOM 627 N N . ASN A 1 86 ? 11.448 -2.328 -8.481 1.00 75.94 86 ASN A N 1
ATOM 628 C CA . ASN A 1 86 ? 12.777 -2.826 -8.105 1.00 75.94 86 ASN A CA 1
ATOM 629 C C . ASN A 1 86 ? 12.827 -4.373 -8.193 1.00 75.94 86 ASN A C 1
ATOM 631 O O . ASN A 1 86 ? 11.948 -4.984 -8.797 1.00 75.94 86 ASN A O 1
ATOM 635 N N . GLU A 1 87 ? 13.858 -5.009 -7.620 1.00 81.38 87 GLU A N 1
ATOM 636 C CA . GLU A 1 87 ? 14.049 -6.473 -7.644 1.00 81.38 87 GLU A CA 1
ATOM 637 C C . GLU A 1 87 ? 13.150 -7.272 -6.674 1.00 81.38 87 GLU A C 1
ATOM 639 O O . GLU A 1 87 ? 13.446 -8.438 -6.419 1.00 81.38 87 GLU A O 1
ATOM 644 N N . CYS A 1 88 ? 12.057 -6.706 -6.145 1.00 93.50 88 CYS A N 1
ATOM 645 C CA . CYS A 1 88 ? 11.148 -7.497 -5.315 1.00 93.50 88 CYS A CA 1
ATOM 646 C C . CYS A 1 88 ? 10.495 -8.643 -6.102 1.00 93.50 88 CYS A C 1
ATOM 648 O O . CYS A 1 88 ? 10.183 -8.536 -7.294 1.00 93.50 88 CYS A O 1
ATOM 650 N N . GLY A 1 89 ? 10.252 -9.751 -5.408 1.00 96.38 89 GLY A N 1
ATOM 651 C CA . GLY A 1 89 ? 9.404 -10.844 -5.864 1.00 96.38 89 GLY A CA 1
ATOM 652 C C . GLY A 1 89 ? 8.004 -10.760 -5.260 1.00 96.38 89 GLY A C 1
ATOM 653 O O . GLY A 1 89 ? 7.773 -10.098 -4.256 1.00 96.38 89 GLY A O 1
ATOM 654 N N . HIS A 1 90 ? 7.044 -11.504 -5.815 1.00 97.81 90 HIS A N 1
ATOM 655 C CA . HIS A 1 90 ? 5.693 -11.555 -5.233 1.00 97.81 90 HIS A CA 1
ATOM 656 C C . HIS A 1 90 ? 5.635 -12.209 -3.846 1.00 97.81 90 HIS A C 1
ATOM 658 O O . HIS A 1 90 ? 4.625 -12.099 -3.161 1.00 97.81 90 HIS A O 1
ATOM 664 N N . ASN A 1 91 ? 6.704 -12.878 -3.402 1.00 97.94 91 ASN A N 1
ATOM 665 C CA . ASN A 1 91 ? 6.853 -13.305 -2.010 1.00 97.94 91 ASN A CA 1
ATOM 666 C C . ASN A 1 91 ? 7.022 -12.125 -1.033 1.00 97.94 91 ASN A C 1
ATOM 668 O O . ASN A 1 91 ? 7.005 -12.362 0.169 1.00 97.94 91 ASN A O 1
ATOM 672 N N . GLU A 1 92 ? 7.175 -10.899 -1.536 1.00 98.12 92 GLU A N 1
ATOM 673 C CA . GLU A 1 92 ? 7.301 -9.641 -0.786 1.00 98.12 92 GLU A CA 1
ATOM 674 C C . GLU A 1 92 ? 6.085 -8.730 -1.012 1.00 98.12 92 GLU A C 1
ATOM 676 O O . GLU A 1 92 ? 6.146 -7.527 -0.786 1.00 98.12 92 GLU A O 1
ATOM 681 N N . ASP A 1 93 ? 4.957 -9.267 -1.489 1.00 98.56 93 ASP A N 1
ATOM 682 C CA . ASP A 1 93 ? 3.769 -8.443 -1.688 1.00 98.56 93 ASP A CA 1
ATOM 683 C C . ASP A 1 93 ? 3.202 -7.954 -0.346 1.00 98.56 93 ASP A C 1
ATOM 685 O O . ASP A 1 93 ? 2.847 -8.734 0.548 1.00 98.56 93 ASP A O 1
ATOM 689 N N . ALA A 1 94 ? 3.062 -6.637 -0.244 1.00 98.62 94 ALA A N 1
ATOM 690 C CA . ALA A 1 94 ? 2.520 -5.943 0.904 1.00 98.62 94 ALA A CA 1
ATOM 691 C C . ALA A 1 94 ? 0.997 -6.105 1.015 1.00 98.62 94 ALA A C 1
ATOM 693 O O . ALA A 1 94 ? 0.246 -6.163 0.033 1.00 98.62 94 ALA A O 1
ATOM 694 N N . GLY A 1 95 ? 0.514 -6.103 2.252 1.00 98.69 95 GLY A N 1
ATOM 695 C CA . GLY A 1 95 ? -0.910 -6.106 2.567 1.00 98.69 95 GLY A CA 1
ATOM 696 C C . GLY A 1 95 ? -1.238 -5.210 3.753 1.00 98.69 95 GLY A C 1
ATOM 697 O O . GLY A 1 95 ? -0.358 -4.595 4.368 1.00 98.69 95 GLY A O 1
ATOM 698 N N . VAL A 1 96 ? -2.524 -5.137 4.076 1.00 98.75 96 VAL A N 1
ATOM 699 C CA . VAL A 1 96 ? -3.027 -4.378 5.223 1.00 98.75 96 VAL A CA 1
ATOM 700 C C . VAL A 1 96 ? -4.104 -5.146 5.967 1.00 98.75 96 VAL A C 1
ATOM 702 O O . VAL A 1 96 ? -4.857 -5.920 5.377 1.00 98.75 96 VAL A O 1
ATOM 705 N N . VAL A 1 97 ? -4.211 -4.851 7.258 1.00 98.56 97 VAL A N 1
ATOM 706 C CA . VAL A 1 97 ? -5.419 -5.061 8.055 1.00 98.56 97 VAL A CA 1
ATOM 707 C C . VAL A 1 97 ? -5.909 -3.685 8.476 1.00 98.56 97 VAL A C 1
ATOM 709 O O . VAL A 1 97 ? -5.233 -2.964 9.215 1.00 98.56 97 VAL A O 1
ATOM 712 N N . CYS A 1 98 ? -7.074 -3.305 7.980 1.00 98.38 98 CYS A N 1
ATOM 713 C CA . CYS A 1 98 ? -7.755 -2.066 8.301 1.00 98.38 98 CYS A CA 1
ATOM 714 C C . CYS A 1 98 ? -8.608 -2.215 9.561 1.00 98.38 98 CYS A C 1
ATOM 716 O O . CYS A 1 98 ? -8.955 -3.317 9.985 1.00 98.38 98 CYS A O 1
ATOM 718 N N . VAL A 1 99 ? -8.962 -1.084 10.166 1.00 96.38 99 VAL A N 1
ATOM 719 C CA . VAL A 1 99 ? -9.956 -1.063 11.242 1.00 96.38 99 VAL A CA 1
ATOM 720 C C . VAL A 1 99 ? -11.301 -1.483 10.645 1.00 96.38 99 VAL A C 1
ATOM 722 O O . VAL A 1 99 ? -11.823 -0.793 9.769 1.00 96.38 99 VAL A O 1
ATOM 725 N N . GLY A 1 100 ? -11.818 -2.631 11.086 1.00 82.94 100 GLY A N 1
ATOM 726 C CA . GLY A 1 100 ? -13.193 -3.046 10.816 1.00 82.94 100 GLY A CA 1
ATOM 727 C C . GLY A 1 100 ? -14.164 -2.265 11.695 1.00 82.94 100 GLY A C 1
ATOM 728 O O . GLY A 1 100 ? -13.830 -1.957 12.841 1.00 82.94 100 GLY A O 1
ATOM 729 N N . GLU A 1 101 ? -15.328 -1.919 11.148 1.00 59.12 101 GLU A N 1
ATOM 730 C CA . GLU A 1 101 ? -16.426 -1.334 11.933 1.00 59.12 101 GLU A CA 1
ATOM 731 C C . GLU A 1 101 ? -17.085 -2.344 12.883 1.00 59.12 101 GLU A C 1
ATOM 733 O O . GLU A 1 101 ? -17.214 -3.533 12.502 1.00 59.12 101 GLU A O 1
#

Foldseek 3Di:
DAAPQDPDRQKHFDWDQDPNDIAFAFQALFWQLLQQLRCVLVVFNGFPTKDWQCPSHFDDDFHAWYNFDHPNPDNHSVRTDTDGGDPDDSSRGMMTGTDDD

Solvent-accessible surface area (backbone atoms only — not comparable to full-atom values): 5246 Å² total; per-residue (Å²): 116,49,64,41,73,37,99,52,99,41,28,15,23,42,32,41,76,53,99,92,41,64,14,32,27,36,29,51,71,52,34,56,35,40,22,23,15,48,23,42,56,73,74,35,90,25,44,76,37,47,37,46,63,15,72,42,49,62,72,67,78,51,51,64,36,21,49,43,55,40,89,44,77,48,78,32,67,90,68,33,53,58,44,60,66,68,93,73,54,46,64,28,21,18,25,33,34,30,50,71,134

InterPro domains:
  IPR001190 SRCR domain [PF00530] (5-98)
  IPR001190 SRCR domain [PR00258] (1-17)
  IPR001190 SRCR domain [PR00258] (20-31)
  IPR001190 SRCR domain [PR00258] (35-45)
  IPR001190 SRCR domain [PR00258] (87-99)
  IPR001190 SRCR domain [PS00420] (6-43)
  IPR001190 SRCR domain [PS50287] (1-99)
  IPR001190 SRCR domain [SM00202] (1-99)
  IPR036772 SRCR-like domain superfamily [G3DSA:3.10.250.10] (1-101)
  IPR036772 SRCR-like domain superfamily [SSF56487] (1-100)